Protein AF-A0A6L6L2Y5-F1 (afdb_monomer_lite)

Radius of gyration: 15.12 Å; chains: 1; bounding box: 34×28×41 Å

Secondary structure (DSSP, 8-state):
--S--HHHHHHHHHHHHHHHHHHTTT-EEEEEEEETTEEEEEEEE--TTHHHHHH--EESS-HHHHHHHHHTT---TTSEE--SSSHHHHHHHHGGGGTT-SS----

InterPro domains:
  IPR041420 Phage-Barnase-EndoU-ColicinE5/D-RelE like nuclease 4 [PF18813] (13-101)

Foldseek 3Di:
DQPDDLVRLLVLLLVLLVLCVVPAAQDKDWDWDDDPPDIDIDIDHDHQLCSCVLQVWAFPDRSNRVSVCSPVVNDDSVGTHDDPPCPNSVSSVCSVCSPVDPDDDPD

Structure (mmCIF, N/CA/C/O backbone):
da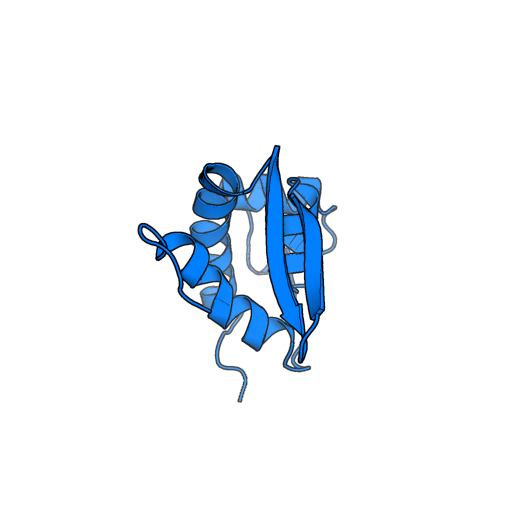ta_AF-A0A6L6L2Y5-F1
#
_entry.id   AF-A0A6L6L2Y5-F1
#
loop_
_atom_site.group_PDB
_atom_site.id
_atom_site.type_symbol
_atom_site.label_atom_id
_atom_site.label_alt_id
_atom_site.label_comp_id
_atom_site.label_asym_id
_atom_site.label_entity_id
_atom_site.label_seq_id
_atom_site.pdbx_PDB_ins_code
_atom_site.Cartn_x
_atom_site.Cartn_y
_atom_site.Cartn_z
_atom_site.occupancy
_atom_site.B_iso_or_equiv
_atom_site.auth_seq_id
_atom_site.auth_comp_id
_atom_site.auth_asym_id
_atom_site.auth_atom_id
_atom_site.pdbx_PDB_model_num
ATOM 1 N N . MET A 1 1 ? 17.736 -9.014 13.613 1.00 56.28 1 MET A N 1
ATOM 2 C CA . MET A 1 1 ? 16.561 -8.566 14.396 1.00 56.28 1 MET A CA 1
ATOM 3 C C . MET A 1 1 ? 15.564 -7.917 13.451 1.00 56.28 1 MET A C 1
ATOM 5 O O . MET A 1 1 ? 16.002 -7.304 12.483 1.00 56.28 1 MET A O 1
ATOM 9 N N . ALA A 1 2 ? 14.258 -8.086 13.679 1.00 64.56 2 ALA A N 1
ATOM 10 C CA . ALA A 1 2 ? 13.244 -7.347 12.926 1.00 64.56 2 ALA A CA 1
ATOM 11 C C . ALA A 1 2 ? 13.397 -5.845 13.226 1.00 64.56 2 ALA A C 1
ATOM 13 O O . ALA A 1 2 ? 13.520 -5.470 14.388 1.00 64.56 2 ALA A O 1
ATOM 14 N N . LYS A 1 3 ? 13.460 -5.008 12.185 1.00 76.56 3 LYS A N 1
ATOM 15 C CA . LYS A 1 3 ? 13.685 -3.557 12.310 1.00 76.56 3 LYS A CA 1
ATOM 16 C C . LYS A 1 3 ? 12.391 -2.802 12.622 1.00 76.56 3 LYS A C 1
ATOM 18 O O . LYS A 1 3 ? 12.431 -1.778 13.291 1.00 76.56 3 LYS A O 1
ATOM 23 N N . TYR A 1 4 ? 11.267 -3.299 12.118 1.00 88.00 4 TYR A N 1
ATOM 24 C CA . TYR A 1 4 ? 9.951 -2.689 12.244 1.00 88.00 4 TYR A CA 1
ATOM 25 C C . TYR A 1 4 ? 9.029 -3.625 13.024 1.00 88.00 4 TYR A C 1
ATOM 27 O O . TYR A 1 4 ? 8.784 -4.756 12.591 1.00 88.00 4 TYR A O 1
ATOM 35 N N . ASP A 1 5 ? 8.532 -3.147 14.161 1.00 92.31 5 ASP A N 1
ATOM 36 C CA . ASP A 1 5 ? 7.445 -3.770 14.912 1.00 92.31 5 ASP A CA 1
ATOM 37 C C . ASP A 1 5 ? 6.074 -3.406 14.304 1.00 92.31 5 ASP A C 1
ATOM 39 O O . ASP A 1 5 ? 5.990 -2.696 13.295 1.00 92.31 5 ASP A O 1
ATOM 43 N N . LYS A 1 6 ? 4.983 -3.923 14.888 1.00 94.12 6 LYS A N 1
ATOM 44 C CA . LYS A 1 6 ? 3.617 -3.662 14.403 1.00 94.12 6 LYS A CA 1
ATOM 45 C C . LYS A 1 6 ? 3.277 -2.174 14.403 1.00 94.12 6 LYS A C 1
ATOM 47 O O . LYS A 1 6 ? 2.759 -1.677 13.405 1.00 94.12 6 LYS A O 1
ATOM 52 N N . LYS A 1 7 ? 3.635 -1.454 15.463 1.00 95.38 7 LYS A N 1
ATOM 53 C CA . LYS A 1 7 ? 3.390 -0.017 15.588 1.00 95.38 7 LYS A CA 1
ATOM 54 C C . LYS A 1 7 ? 4.104 0.793 14.504 1.00 95.38 7 LYS A C 1
ATOM 56 O O . LYS A 1 7 ? 3.490 1.640 13.854 1.00 95.38 7 LYS A O 1
ATOM 61 N N . ALA A 1 8 ? 5.386 0.517 14.265 1.00 95.00 8 ALA A N 1
ATOM 62 C CA . ALA A 1 8 ? 6.154 1.165 13.209 1.00 95.00 8 ALA A CA 1
ATOM 63 C C . ALA A 1 8 ? 5.617 0.809 11.816 1.00 95.00 8 ALA A C 1
ATOM 65 O O . ALA A 1 8 ? 5.483 1.690 10.966 1.00 95.00 8 ALA A O 1
ATOM 66 N N . ALA A 1 9 ? 5.267 -0.460 11.587 1.00 95.56 9 ALA A N 1
ATOM 67 C CA . ALA A 1 9 ? 4.681 -0.903 10.328 1.00 95.56 9 ALA A CA 1
ATOM 68 C C . ALA A 1 9 ? 3.343 -0.214 10.044 1.00 95.56 9 ALA A C 1
ATOM 70 O O . ALA A 1 9 ? 3.140 0.263 8.931 1.00 95.56 9 ALA A O 1
ATOM 71 N N . LEU A 1 10 ? 2.459 -0.108 11.042 1.00 97.50 10 LEU A N 1
ATOM 72 C CA . LEU A 1 10 ? 1.173 0.573 10.903 1.00 97.50 10 LEU A CA 1
ATOM 73 C C . LEU A 1 10 ? 1.362 2.023 10.451 1.00 97.50 10 LEU A C 1
ATOM 75 O O . LEU A 1 10 ? 0.749 2.447 9.472 1.00 97.50 10 LEU A O 1
ATOM 79 N N . LYS A 1 11 ? 2.270 2.757 11.107 1.00 96.12 11 LYS A N 1
ATOM 80 C CA . LYS A 1 11 ? 2.591 4.138 10.729 1.00 96.12 11 LYS A CA 1
ATOM 81 C C . LYS A 1 11 ? 3.072 4.233 9.277 1.00 96.12 11 LYS A C 1
ATOM 83 O O . LYS A 1 11 ? 2.555 5.047 8.517 1.00 96.12 11 LYS A O 1
ATOM 88 N N . ILE A 1 12 ? 4.008 3.367 8.881 1.00 96.06 12 ILE A N 1
ATOM 89 C CA . ILE A 1 12 ? 4.526 3.316 7.506 1.00 96.06 12 ILE A CA 1
ATOM 90 C C . ILE A 1 12 ? 3.398 3.042 6.505 1.00 96.06 12 ILE A C 1
ATOM 92 O O . ILE A 1 12 ? 3.340 3.695 5.468 1.00 96.06 12 ILE A O 1
ATOM 96 N N . MET A 1 13 ? 2.499 2.099 6.796 1.00 97.19 13 MET A N 1
ATOM 97 C CA . MET A 1 13 ? 1.404 1.736 5.890 1.00 97.19 13 MET A CA 1
ATOM 98 C C . MET A 1 13 ? 0.389 2.875 5.721 1.00 97.19 13 MET A C 1
ATOM 100 O O . MET A 1 13 ? -0.003 3.156 4.589 1.00 97.19 13 MET A O 1
ATOM 104 N N . ILE A 1 14 ? 0.017 3.572 6.802 1.00 96.75 14 ILE A N 1
ATOM 105 C CA . ILE A 1 14 ? -0.905 4.725 6.753 1.00 96.75 14 ILE A CA 1
ATOM 106 C C . ILE A 1 14 ? -0.294 5.910 5.986 1.00 96.75 14 ILE A C 1
ATOM 108 O O . ILE A 1 14 ? -0.997 6.634 5.282 1.00 96.75 14 ILE A O 1
ATOM 112 N N . GLU A 1 15 ? 1.014 6.135 6.093 1.00 95.06 15 GLU A N 1
ATOM 113 C CA . GLU A 1 15 ? 1.686 7.182 5.312 1.00 95.06 15 GLU A CA 1
ATOM 114 C C . GLU A 1 15 ? 1.827 6.775 3.835 1.00 95.06 15 GLU A C 1
ATOM 116 O O . GLU A 1 15 ? 1.550 7.568 2.932 1.00 95.06 15 GLU A O 1
ATOM 121 N N . ALA A 1 16 ? 2.206 5.521 3.578 1.00 96.31 16 ALA A N 1
ATOM 122 C CA . ALA A 1 16 ? 2.443 5.009 2.234 1.00 96.31 16 ALA A CA 1
ATOM 123 C C . ALA A 1 16 ? 1.160 4.886 1.400 1.00 96.31 16 ALA A C 1
ATOM 125 O O . ALA A 1 16 ? 1.215 5.147 0.200 1.00 96.31 16 ALA A O 1
ATOM 126 N N . VAL A 1 17 ? 0.014 4.531 2.000 1.00 97.25 17 VAL A N 1
ATOM 127 C CA . VAL A 1 17 ? -1.253 4.371 1.259 1.00 97.25 17 VAL A CA 1
ATOM 128 C C . VAL A 1 17 ? -1.699 5.678 0.604 1.00 97.25 17 VAL A C 1
ATOM 130 O O . VAL A 1 17 ? -2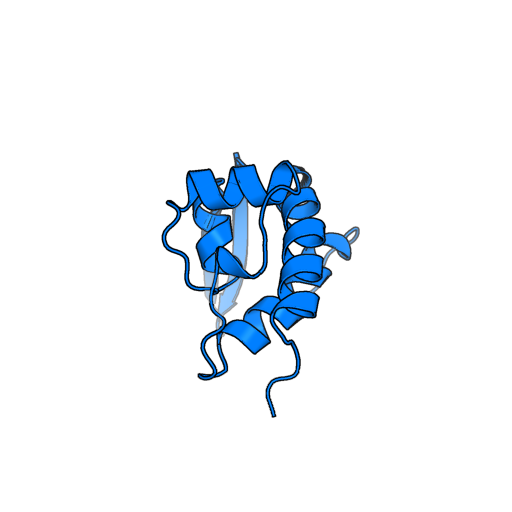.181 5.661 -0.519 1.00 97.25 17 VAL A O 1
ATOM 133 N N . LYS A 1 18 ? -1.455 6.828 1.247 1.00 95.44 18 LYS A N 1
ATOM 134 C CA . LYS A 1 18 ? -1.800 8.147 0.691 1.00 95.44 18 LYS A CA 1
ATOM 135 C C . LYS A 1 18 ? -1.003 8.433 -0.578 1.00 95.44 18 LYS A C 1
ATOM 137 O O . LYS A 1 18 ? -1.541 8.906 -1.569 1.00 95.44 18 LYS A O 1
ATOM 142 N N . GLN A 1 19 ? 0.286 8.105 -0.546 1.00 95.19 19 GLN A N 1
ATOM 143 C CA . GLN A 1 19 ? 1.173 8.257 -1.697 1.00 95.19 19 GLN A CA 1
ATOM 144 C C . GLN A 1 19 ? 0.866 7.233 -2.790 1.00 95.19 19 GLN A C 1
ATOM 146 O O . GLN A 1 19 ? 0.988 7.543 -3.971 1.00 95.19 19 GLN A O 1
ATOM 151 N N . TYR A 1 20 ? 0.459 6.025 -2.404 1.00 96.00 20 TYR A N 1
ATOM 152 C CA . TYR A 1 20 ? 0.004 5.003 -3.333 1.00 96.00 20 TYR A CA 1
ATOM 153 C C . TYR A 1 20 ? -1.258 5.453 -4.076 1.00 96.00 20 TYR A C 1
ATOM 155 O O . TYR A 1 20 ? -1.253 5.430 -5.302 1.00 96.00 20 TYR A O 1
ATOM 163 N N . GLU A 1 21 ? -2.282 5.920 -3.356 1.00 96.19 21 GLU A N 1
ATOM 164 C CA . GLU A 1 21 ? -3.525 6.453 -3.930 1.00 96.19 21 GLU A CA 1
ATOM 165 C C . GLU A 1 21 ? -3.230 7.587 -4.912 1.00 96.19 21 GLU A C 1
ATOM 167 O O . GLU A 1 21 ? -3.618 7.539 -6.074 1.00 96.19 21 GLU A O 1
ATOM 172 N N . GLU A 1 22 ? -2.453 8.578 -4.476 1.00 94.75 22 GLU A N 1
ATOM 173 C CA . GLU A 1 22 ? -2.168 9.755 -5.287 1.00 94.75 22 GLU A CA 1
ATOM 174 C C . GLU A 1 22 ? -1.322 9.428 -6.523 1.00 94.75 22 GLU A C 1
ATOM 176 O O . GLU A 1 22 ? -1.552 9.984 -7.597 1.00 94.75 22 GLU A O 1
ATOM 181 N N . LYS A 1 23 ? -0.310 8.557 -6.408 1.00 92.25 23 LYS A N 1
ATOM 182 C CA . LYS A 1 23 ? 0.736 8.414 -7.437 1.00 92.25 23 LYS A CA 1
ATOM 183 C C . LYS A 1 23 ? 0.652 7.141 -8.259 1.00 92.25 23 LYS A C 1
ATOM 185 O O . LYS A 1 23 ? 1.137 7.168 -9.387 1.00 92.25 23 LYS A O 1
ATOM 190 N N . LEU A 1 24 ? 0.074 6.067 -7.730 1.00 94.50 24 LEU A N 1
ATOM 191 C CA . LEU A 1 24 ? 0.105 4.741 -8.347 1.00 94.50 24 LEU A CA 1
ATOM 192 C C . LEU A 1 24 ? -1.282 4.177 -8.633 1.00 94.50 24 LEU A C 1
ATOM 194 O O . LEU A 1 24 ? -1.452 3.595 -9.698 1.00 94.50 24 LEU A O 1
ATOM 198 N N . ASN A 1 25 ? -2.245 4.320 -7.721 1.00 96.31 25 ASN A N 1
ATOM 199 C CA . ASN A 1 25 ? -3.552 3.693 -7.883 1.00 96.31 25 ASN A CA 1
ATOM 200 C C . ASN A 1 25 ? -4.220 4.122 -9.201 1.00 96.31 25 ASN A C 1
ATOM 202 O O . ASN A 1 25 ? -4.100 5.270 -9.632 1.00 96.31 25 ASN A O 1
ATOM 206 N N . ASP A 1 26 ? -4.856 3.159 -9.867 1.00 96.44 26 ASP A N 1
ATOM 207 C CA . ASP A 1 26 ? -5.483 3.279 -11.186 1.00 96.44 26 ASP A CA 1
ATOM 208 C C . ASP A 1 26 ? -4.584 3.805 -12.317 1.00 96.44 26 ASP A C 1
ATOM 210 O O . ASP A 1 26 ? -5.065 4.193 -13.385 1.00 96.44 26 ASP A O 1
ATOM 214 N N . LYS A 1 27 ? -3.260 3.750 -12.138 1.00 94.56 27 LYS A N 1
ATOM 215 C CA . LYS A 1 27 ? -2.282 4.142 -13.157 1.00 94.56 27 LYS A CA 1
ATOM 216 C C . LYS A 1 27 ? -1.564 2.937 -13.743 1.00 94.56 27 LYS A C 1
ATOM 218 O O . LYS A 1 27 ? -1.365 1.900 -13.104 1.00 94.56 27 LYS A O 1
ATOM 223 N N . GLN A 1 28 ? -1.143 3.106 -14.991 1.00 95.00 28 GLN A N 1
ATOM 224 C CA . GLN A 1 28 ? -0.313 2.155 -15.717 1.00 95.00 28 GLN A CA 1
ATOM 225 C C . GLN A 1 28 ? 1.046 2.773 -16.021 1.00 95.00 28 GLN A C 1
ATOM 227 O O . GLN A 1 28 ? 1.142 3.933 -16.415 1.00 95.00 28 GLN A O 1
ATOM 232 N N . PHE A 1 29 ? 2.093 1.973 -15.860 1.00 92.56 29 PHE A N 1
ATOM 233 C CA . PHE A 1 29 ? 3.473 2.359 -16.102 1.00 92.56 29 PHE A CA 1
ATOM 234 C C . PHE A 1 29 ? 4.103 1.386 -17.088 1.00 92.56 29 PHE A C 1
ATOM 236 O O . PHE A 1 29 ? 4.110 0.175 -16.860 1.00 92.56 29 PHE A O 1
ATOM 243 N N . LEU A 1 30 ? 4.670 1.928 -18.160 1.00 95.69 30 LEU A N 1
ATOM 244 C CA . LEU A 1 30 ? 5.570 1.197 -19.037 1.00 95.69 30 LEU A CA 1
ATOM 245 C C . LEU A 1 30 ? 6.987 1.348 -18.482 1.00 95.69 30 LEU A C 1
ATOM 247 O O . LEU A 1 30 ? 7.562 2.435 -18.508 1.00 95.69 30 LEU A O 1
ATOM 251 N N . ILE A 1 31 ? 7.548 0.260 -17.971 1.00 93.81 31 ILE A N 1
ATOM 252 C CA . ILE A 1 31 ? 8.935 0.210 -17.521 1.00 93.81 31 ILE A CA 1
ATOM 253 C C . ILE A 1 31 ? 9.766 -0.334 -18.672 1.00 93.81 31 ILE A C 1
ATOM 255 O O . ILE A 1 31 ? 9.551 -1.454 -19.135 1.00 93.81 31 ILE A O 1
ATOM 259 N N . ILE A 1 32 ? 10.727 0.466 -19.119 1.00 95.19 32 ILE A N 1
ATOM 260 C CA . ILE A 1 32 ? 11.693 0.094 -20.148 1.00 95.19 32 ILE A CA 1
ATOM 261 C C . ILE A 1 32 ? 13.037 -0.070 -19.452 1.00 95.19 32 ILE A C 1
ATOM 263 O O . ILE A 1 32 ? 13.503 0.849 -18.782 1.00 95.19 32 ILE A O 1
ATOM 267 N N . TYR A 1 33 ? 13.652 -1.237 -19.591 1.00 94.12 33 TYR A N 1
ATOM 268 C CA . TYR A 1 33 ? 14.929 -1.540 -18.958 1.00 94.12 33 TYR A CA 1
ATOM 269 C C . TYR A 1 33 ? 15.823 -2.333 -19.906 1.00 94.12 33 TYR A C 1
ATOM 271 O O . TYR A 1 33 ? 15.365 -2.923 -20.884 1.00 94.12 33 TYR A O 1
ATOM 279 N N . ARG A 1 34 ? 17.127 -2.320 -19.635 1.00 96.44 34 ARG A N 1
ATOM 280 C CA . ARG A 1 34 ? 18.110 -3.074 -20.412 1.00 96.44 34 ARG A CA 1
ATOM 281 C C . ARG A 1 34 ? 18.512 -4.327 -19.649 1.00 96.44 34 ARG A C 1
ATOM 283 O O . ARG A 1 34 ? 18.870 -4.244 -18.479 1.00 96.44 34 ARG A O 1
ATOM 290 N N . GLU A 1 35 ? 18.510 -5.464 -20.331 1.00 96.06 35 GLU A N 1
ATOM 291 C CA . GLU A 1 35 ? 19.059 -6.719 -19.822 1.00 96.06 35 GLU A CA 1
ATOM 292 C C . GLU A 1 35 ? 20.165 -7.186 -20.775 1.00 96.06 35 GLU A C 1
ATOM 294 O O . GLU A 1 35 ? 19.912 -7.634 -21.892 1.00 96.06 35 GLU A O 1
ATOM 299 N N . GLY A 1 36 ? 21.425 -6.993 -20.373 1.00 94.50 36 GLY A N 1
ATOM 300 C CA . GLY A 1 36 ? 22.569 -7.204 -21.261 1.00 94.50 36 GLY A CA 1
ATOM 301 C C . GLY A 1 36 ? 22.564 -6.225 -22.441 1.00 94.50 36 GLY A C 1
ATOM 302 O O . GLY A 1 36 ? 22.709 -5.017 -22.248 1.00 94.50 36 GLY A O 1
ATOM 303 N N . LYS A 1 37 ? 22.427 -6.743 -23.668 1.00 94.69 37 LYS A N 1
ATOM 304 C CA . LYS A 1 37 ? 22.318 -5.931 -24.895 1.00 94.69 37 LYS A CA 1
ATOM 305 C C . LYS A 1 37 ? 20.867 -5.657 -25.307 1.00 94.69 37 LYS A C 1
ATOM 307 O O . LYS A 1 37 ? 20.647 -4.774 -26.133 1.00 94.69 37 LYS A O 1
ATOM 312 N N . ASP A 1 38 ? 19.904 -6.360 -24.716 1.00 96.81 38 ASP A N 1
ATOM 313 C CA . ASP A 1 38 ? 18.503 -6.292 -25.115 1.00 96.81 38 ASP A CA 1
ATOM 314 C C . ASP A 1 38 ? 17.760 -5.192 -24.355 1.00 96.81 38 ASP A C 1
ATOM 316 O O . ASP A 1 38 ? 17.963 -4.987 -23.155 1.00 96.81 38 ASP A O 1
ATOM 320 N N . ILE A 1 39 ? 16.866 -4.492 -25.056 1.00 97.19 39 ILE A N 1
ATOM 321 C CA . ILE A 1 39 ? 15.895 -3.586 -24.439 1.00 97.19 39 ILE A CA 1
ATOM 322 C C . ILE A 1 39 ? 14.615 -4.380 -24.203 1.00 97.19 39 ILE A C 1
ATOM 324 O O . ILE A 1 39 ? 14.026 -4.916 -25.140 1.00 97.19 39 ILE A O 1
ATOM 328 N N . LYS A 1 40 ? 14.182 -4.436 -22.946 1.00 97.00 40 LYS A N 1
ATOM 329 C CA . LYS A 1 40 ? 12.954 -5.099 -22.521 1.00 97.00 40 LYS A CA 1
ATOM 330 C C . LYS A 1 40 ? 11.959 -4.084 -21.994 1.00 97.00 40 LYS A C 1
ATOM 332 O O . LYS A 1 40 ? 12.318 -3.014 -21.500 1.00 97.00 40 LYS A O 1
ATOM 337 N N . THR A 1 41 ? 10.692 -4.444 -22.106 1.00 96.69 41 THR A N 1
ATOM 338 C CA . THR A 1 41 ? 9.581 -3.635 -21.631 1.00 96.69 41 THR A CA 1
ATOM 339 C C . THR A 1 41 ? 8.659 -4.472 -20.763 1.00 96.69 41 THR A C 1
ATOM 341 O O . THR A 1 41 ? 8.449 -5.658 -21.011 1.00 96.69 41 THR A O 1
ATOM 344 N N . VAL A 1 42 ? 8.100 -3.853 -19.729 1.00 96.31 42 VAL A N 1
ATOM 345 C CA . VAL A 1 42 ? 7.027 -4.438 -18.930 1.00 96.31 42 VAL A CA 1
ATOM 346 C C . VAL A 1 42 ? 5.983 -3.373 -18.632 1.00 96.31 42 VAL A C 1
ATOM 348 O O . VAL A 1 42 ? 6.310 -2.264 -18.216 1.00 96.31 42 VAL A O 1
ATOM 351 N N . ASN A 1 43 ? 4.719 -3.715 -18.864 1.00 95.12 43 ASN A N 1
ATOM 352 C CA . ASN A 1 43 ? 3.585 -2.879 -18.493 1.00 95.12 43 ASN A CA 1
ATOM 353 C C . ASN A 1 43 ? 3.076 -3.308 -17.122 1.00 95.12 43 ASN A C 1
ATOM 355 O O . ASN A 1 43 ? 2.709 -4.466 -16.927 1.00 95.12 43 ASN A O 1
ATOM 359 N N . VAL A 1 44 ? 3.040 -2.369 -16.183 1.00 93.94 44 VAL A N 1
ATOM 360 C CA . VAL A 1 44 ? 2.593 -2.601 -14.811 1.00 93.94 44 VAL A CA 1
ATOM 361 C C . VAL A 1 44 ? 1.405 -1.697 -14.520 1.00 93.94 44 VAL A C 1
ATOM 363 O O . VAL A 1 44 ? 1.518 -0.476 -14.583 1.00 93.94 44 VAL A O 1
ATOM 366 N N . GLY A 1 45 ? 0.260 -2.302 -14.211 1.00 94.38 45 GLY A N 1
ATOM 367 C CA . GLY A 1 45 ? -0.911 -1.599 -13.694 1.00 94.38 45 GLY A CA 1
ATOM 368 C C . GLY A 1 45 ? -0.990 -1.735 -12.181 1.00 94.38 45 GLY A C 1
ATOM 369 O O . GLY A 1 45 ? -0.767 -2.824 -11.650 1.00 94.38 45 GLY A O 1
ATOM 370 N N . PHE A 1 46 ? -1.323 -0.645 -11.501 1.00 95.19 46 PHE A N 1
ATOM 371 C CA . PHE A 1 46 ? -1.533 -0.623 -10.058 1.00 95.19 46 PHE A CA 1
ATOM 372 C C . PHE A 1 46 ? -3.014 -0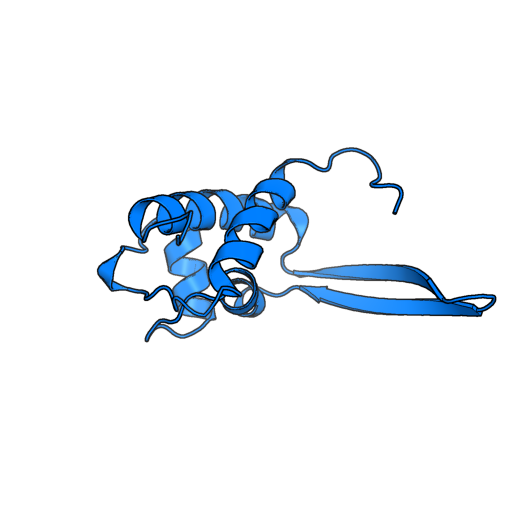.390 -9.755 1.00 95.19 46 PHE A C 1
ATOM 374 O O . PHE A 1 46 ? -3.644 0.485 -10.345 1.00 95.19 46 PHE A O 1
ATOM 381 N N . ARG A 1 47 ? -3.563 -1.199 -8.849 1.00 96.56 47 ARG A N 1
ATOM 382 C CA . ARG A 1 47 ? -4.932 -1.118 -8.329 1.00 96.56 47 ARG A CA 1
ATOM 383 C C . ARG A 1 47 ? -4.908 -1.197 -6.807 1.00 96.56 47 ARG A C 1
ATOM 385 O O . ARG A 1 47 ? -4.010 -1.815 -6.236 1.00 96.56 47 ARG A O 1
ATOM 392 N N . ASP A 1 48 ? -5.937 -0.669 -6.166 1.00 94.62 48 ASP A N 1
ATOM 393 C CA . ASP A 1 48 ? -6.176 -0.699 -4.718 1.00 94.62 48 ASP A CA 1
ATOM 394 C C . ASP A 1 48 ? -5.800 -2.036 -4.040 1.00 94.62 48 ASP A C 1
ATOM 396 O O . ASP A 1 48 ? -5.014 -2.090 -3.090 1.00 94.62 48 ASP A O 1
ATOM 400 N N . MET A 1 49 ? -6.267 -3.151 -4.598 1.00 93.69 49 MET A N 1
ATOM 401 C CA . MET A 1 49 ? -6.041 -4.514 -4.122 1.00 93.69 49 MET A CA 1
ATOM 402 C C . MET A 1 49 ? -4.567 -4.948 -4.145 1.00 93.69 49 MET A C 1
ATOM 404 O O . MET A 1 49 ? -4.182 -5.876 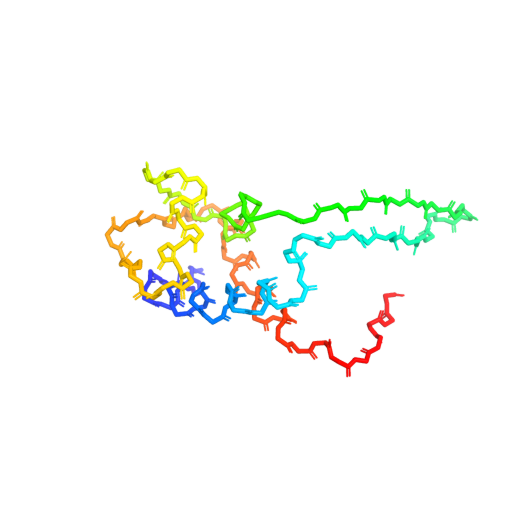-3.429 1.00 93.69 49 MET A O 1
ATOM 408 N N . ASN A 1 50 ? -3.704 -4.291 -4.924 1.00 95.75 50 ASN A N 1
ATOM 409 C CA . ASN A 1 50 ? -2.272 -4.581 -4.930 1.00 95.75 50 ASN A CA 1
ATOM 410 C C . ASN A 1 50 ? -1.555 -4.026 -3.691 1.00 95.75 50 ASN A C 1
ATOM 412 O O . ASN A 1 50 ? -0.480 -4.530 -3.349 1.00 95.75 50 ASN A O 1
ATOM 416 N N . PHE A 1 51 ? -2.123 -3.036 -2.993 1.00 97.56 51 PHE A N 1
ATOM 417 C CA . PHE A 1 51 ? -1.451 -2.386 -1.868 1.00 97.56 51 PHE A CA 1
ATOM 418 C C . PHE A 1 51 ? -1.131 -3.366 -0.732 1.00 97.56 51 PHE A C 1
ATOM 420 O O . PHE A 1 51 ? 0.002 -3.392 -0.253 1.00 97.56 51 PHE A O 1
ATOM 427 N N . LEU A 1 52 ? -2.070 -4.250 -0.364 1.00 97.31 52 LEU A N 1
ATOM 428 C CA . LEU A 1 52 ? -1.831 -5.286 0.653 1.00 97.31 52 LEU A CA 1
ATOM 429 C C . LEU A 1 52 ? -0.619 -6.163 0.296 1.00 97.31 52 LEU A C 1
ATOM 431 O O . LEU A 1 52 ? 0.221 -6.473 1.141 1.00 97.31 52 LEU A O 1
ATOM 435 N N . HIS A 1 53 ? -0.476 -6.530 -0.979 1.00 94.31 53 HIS A N 1
ATOM 436 C CA . HIS A 1 53 ? 0.689 -7.294 -1.408 1.00 94.31 53 HIS A CA 1
ATOM 437 C C . HIS A 1 53 ? 1.986 -6.491 -1.233 1.00 94.31 53 HIS A C 1
ATOM 439 O O . HIS A 1 53 ? 3.012 -7.058 -0.847 1.00 94.31 53 HIS A O 1
ATOM 445 N N . MET A 1 54 ? 1.966 -5.184 -1.503 1.00 93.88 54 MET A N 1
ATOM 446 C CA . MET A 1 54 ? 3.138 -4.318 -1.368 1.00 93.88 54 MET A CA 1
ATOM 447 C C . MET A 1 54 ? 3.588 -4.124 0.079 1.00 93.88 54 MET A C 1
ATOM 449 O O . MET A 1 54 ? 4.787 -3.988 0.300 1.00 93.88 54 MET A O 1
ATOM 453 N N . THR A 1 55 ? 2.684 -4.170 1.060 1.00 95.19 55 THR A N 1
ATOM 454 C CA . THR A 1 55 ? 3.061 -4.126 2.485 1.00 95.19 55 THR A CA 1
ATOM 455 C C . THR A 1 55 ? 3.644 -5.453 2.964 1.00 95.19 55 THR A C 1
ATOM 457 O O . THR A 1 55 ? 4.574 -5.479 3.770 1.00 95.19 55 THR A O 1
ATOM 460 N N . GLY A 1 56 ? 3.138 -6.570 2.434 1.00 94.06 56 GLY A N 1
ATOM 461 C CA . GLY A 1 56 ? 3.572 -7.919 2.792 1.00 94.06 56 GLY A CA 1
ATOM 462 C C . GLY A 1 56 ? 3.068 -8.410 4.150 1.00 94.06 56 GLY A C 1
ATOM 463 O O . GLY A 1 56 ? 3.401 -9.533 4.530 1.00 94.06 56 GLY A O 1
ATOM 464 N N . VAL A 1 57 ? 2.277 -7.614 4.874 1.00 95.56 57 VAL A N 1
ATOM 465 C CA . VAL A 1 57 ? 1.642 -8.056 6.121 1.00 95.56 57 VAL A CA 1
ATOM 466 C C . VAL A 1 57 ? 0.559 -9.093 5.826 1.00 95.56 57 VAL A C 1
ATOM 468 O O . VAL A 1 57 ? 0.016 -9.158 4.723 1.00 95.56 57 VAL A O 1
ATOM 471 N N . LYS A 1 58 ? 0.236 -9.920 6.818 1.00 95.31 58 LYS A N 1
ATOM 472 C CA . LYS A 1 58 ? -0.905 -10.841 6.749 1.00 95.31 58 LYS A CA 1
ATOM 473 C C . LYS A 1 58 ? -2.085 -10.211 7.464 1.00 95.31 58 LYS A C 1
ATOM 475 O O . LYS A 1 58 ? -1.897 -9.594 8.500 1.00 95.31 58 LYS A O 1
ATOM 480 N N . THR A 1 59 ? -3.290 -10.376 6.947 1.00 96.88 59 THR A N 1
ATOM 481 C CA . THR A 1 59 ? -4.521 -9.869 7.563 1.00 96.88 59 THR A CA 1
ATOM 482 C C . THR A 1 59 ? -5.669 -10.819 7.241 1.00 96.88 59 THR A C 1
ATOM 484 O O . THR A 1 59 ? -5.578 -11.606 6.297 1.00 96.88 59 THR A O 1
ATOM 487 N N . ARG A 1 60 ? -6.738 -10.763 8.037 1.00 97.19 60 ARG A N 1
ATOM 488 C CA . ARG A 1 60 ? -8.010 -11.434 7.732 1.00 97.19 60 ARG A CA 1
ATOM 489 C C . ARG A 1 60 ? -8.917 -10.581 6.841 1.00 97.19 60 ARG A C 1
ATOM 491 O O . ARG A 1 60 ? -9.898 -11.098 6.320 1.00 97.19 60 ARG A O 1
ATOM 498 N N . LEU A 1 61 ? -8.604 -9.294 6.683 1.00 97.88 61 LEU A N 1
ATOM 499 C CA . LEU A 1 61 ? -9.314 -8.398 5.780 1.00 97.88 61 LEU A CA 1
ATOM 500 C C . LEU A 1 61 ? -9.055 -8.806 4.327 1.00 97.88 61 LEU A C 1
ATOM 502 O O . LEU A 1 61 ? -7.959 -9.247 3.974 1.00 97.88 61 LEU A O 1
ATOM 506 N N . SER A 1 62 ? -10.044 -8.603 3.459 1.00 98.06 62 SER A N 1
ATOM 507 C CA . SER A 1 62 ? -9.774 -8.619 2.020 1.00 98.06 62 SER A CA 1
ATOM 508 C C . SER A 1 62 ? -8.804 -7.492 1.646 1.00 98.06 62 SER A C 1
ATOM 510 O O . SER A 1 62 ? -8.682 -6.494 2.358 1.00 98.06 62 SER A O 1
ATOM 512 N N . ALA A 1 63 ? -8.124 -7.617 0.504 1.00 98.00 63 ALA A N 1
ATOM 513 C CA . ALA A 1 63 ? -7.167 -6.606 0.056 1.00 98.00 63 ALA A CA 1
ATOM 514 C C . ALA A 1 63 ? -7.799 -5.209 -0.102 1.00 98.00 63 ALA A C 1
ATOM 516 O O . ALA A 1 63 ? -7.181 -4.217 0.273 1.00 98.00 63 ALA A O 1
ATOM 517 N N . GLN A 1 64 ? -9.044 -5.145 -0.583 1.00 97.75 64 GLN A N 1
ATOM 518 C CA . GLN A 1 64 ? -9.804 -3.899 -0.722 1.00 97.75 64 GLN A CA 1
ATOM 519 C C . GLN A 1 64 ? -10.189 -3.310 0.640 1.00 97.75 64 GLN A C 1
ATOM 521 O O . GLN A 1 64 ? -9.960 -2.130 0.884 1.00 97.75 64 GLN A O 1
ATOM 526 N N . GLN A 1 65 ? -10.700 -4.127 1.570 1.00 98.31 65 GLN A N 1
ATOM 527 C CA . GLN A 1 65 ? -11.004 -3.661 2.930 1.00 98.31 65 GLN A CA 1
ATOM 528 C C . GLN A 1 65 ? -9.752 -3.159 3.649 1.00 98.31 65 GLN A C 1
ATOM 530 O O . GLN A 1 65 ? -9.796 -2.128 4.312 1.00 98.31 65 GLN A O 1
ATOM 535 N N . PHE A 1 66 ? -8.631 -3.866 3.497 1.00 98.62 66 PHE A N 1
ATOM 536 C CA . PHE A 1 66 ? -7.345 -3.443 4.037 1.00 98.62 66 PHE A CA 1
ATOM 537 C C . PHE A 1 66 ? -6.914 -2.090 3.459 1.00 98.62 66 PHE A C 1
ATOM 539 O O . PHE A 1 66 ? -6.492 -1.209 4.205 1.00 98.62 66 PHE A O 1
ATOM 546 N N . TYR A 1 67 ? -7.045 -1.913 2.142 1.00 98.44 67 TYR A N 1
ATOM 547 C CA . TYR A 1 67 ? -6.726 -0.656 1.473 1.00 98.44 67 TYR A CA 1
ATOM 548 C C . TYR A 1 67 ? -7.548 0.514 2.017 1.00 98.44 67 TYR A C 1
ATOM 550 O O . TYR A 1 67 ? -6.978 1.509 2.467 1.00 98.44 67 TYR A O 1
ATOM 558 N N . VAL A 1 68 ? -8.875 0.359 2.056 1.00 98.19 68 VAL A N 1
ATOM 559 C CA . VAL A 1 68 ? -9.801 1.373 2.578 1.00 98.19 68 VAL A CA 1
ATOM 560 C C . VAL A 1 68 ? -9.510 1.672 4.049 1.00 98.19 68 VAL A C 1
ATOM 562 O O . VAL A 1 68 ? -9.411 2.836 4.426 1.00 98.19 68 VAL A O 1
ATOM 565 N N . ALA A 1 69 ? -9.282 0.650 4.880 1.00 98.44 69 ALA A N 1
ATOM 566 C CA . ALA A 1 69 ? -8.949 0.839 6.291 1.00 98.44 69 ALA A CA 1
ATOM 567 C C . ALA A 1 69 ? -7.639 1.622 6.485 1.00 98.44 69 ALA A C 1
ATOM 569 O O . ALA A 1 69 ? -7.560 2.471 7.373 1.00 98.44 69 ALA A O 1
ATOM 570 N N . CYS A 1 70 ? -6.617 1.379 5.658 1.00 98.12 70 CYS A N 1
ATOM 571 C CA . CYS A 1 70 ? -5.398 2.187 5.657 1.00 98.12 70 CYS A CA 1
ATOM 572 C C . CYS A 1 70 ? -5.687 3.636 5.244 1.00 98.12 70 CYS A C 1
ATOM 574 O O . CYS A 1 70 ? -5.241 4.562 5.923 1.00 98.12 70 CYS A O 1
ATOM 576 N N . LEU A 1 71 ? -6.420 3.834 4.143 1.00 97.62 71 LEU A N 1
ATOM 577 C CA . LEU A 1 71 ? -6.691 5.154 3.568 1.00 97.62 71 LEU A CA 1
ATOM 578 C C . LEU A 1 71 ? -7.491 6.039 4.534 1.00 97.62 71 LEU A C 1
ATOM 580 O O . LEU A 1 71 ? -7.142 7.197 4.760 1.00 97.62 71 LEU A O 1
ATOM 584 N N . GLU A 1 72 ? -8.494 5.457 5.189 1.00 97.75 72 GLU A N 1
ATOM 585 C CA . GLU A 1 72 ? -9.311 6.106 6.217 1.00 97.75 72 GLU A CA 1
ATOM 586 C C . GLU A 1 72 ? -8.625 6.172 7.592 1.00 97.75 72 GLU A C 1
ATOM 588 O O . GLU A 1 72 ? -9.206 6.685 8.546 1.00 97.75 72 GLU A O 1
ATOM 593 N N . SER A 1 73 ? -7.392 5.663 7.717 1.00 96.38 73 SER A N 1
ATOM 594 C CA . SER A 1 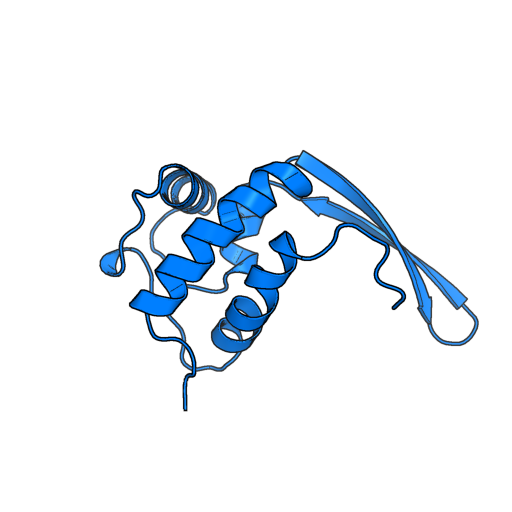73 ? -6.650 5.574 8.986 1.00 96.38 73 SER A CA 1
ATOM 595 C C . SER A 1 73 ? -7.408 4.824 10.100 1.00 96.38 73 SER A C 1
ATOM 597 O O . SER A 1 73 ? -7.280 5.154 11.276 1.00 96.38 73 SER A O 1
ATOM 599 N N . LYS A 1 74 ? -8.192 3.803 9.729 1.00 97.75 74 LYS A N 1
ATOM 600 C CA . LYS A 1 74 ? -8.970 2.930 10.630 1.00 97.75 74 LYS A CA 1
ATOM 601 C C . LYS A 1 74 ? -8.317 1.569 10.892 1.00 97.75 74 LYS A C 1
ATOM 603 O O . LYS A 1 74 ? -8.826 0.808 11.707 1.00 97.75 74 LYS A O 1
ATOM 608 N N . LEU A 1 75 ? -7.215 1.248 10.210 1.00 97.88 75 LEU A N 1
ATOM 609 C CA . LEU A 1 75 ? -6.453 0.024 10.463 1.00 97.88 75 LEU A CA 1
ATOM 610 C C . LEU A 1 75 ? -5.762 0.089 11.839 1.00 97.88 75 LEU A C 1
ATOM 612 O O . LEU A 1 75 ? -5.135 1.092 12.177 1.00 97.88 75 LEU A O 1
ATOM 616 N N . SER A 1 76 ? -5.819 -1.000 12.603 1.00 97.31 76 SER A N 1
ATOM 617 C CA . SER A 1 76 ? -5.147 -1.160 13.895 1.00 97.31 76 SER A CA 1
ATOM 618 C C . SER A 1 76 ? -4.086 -2.270 13.871 1.00 97.31 76 SER A C 1
ATOM 620 O O . SER A 1 76 ? -4.023 -3.091 12.957 1.00 97.31 76 SER A O 1
ATOM 622 N N . GLU A 1 77 ? -3.253 -2.345 14.914 1.00 96.88 77 GLU A N 1
ATOM 623 C CA . GLU A 1 77 ? -2.234 -3.400 15.065 1.00 96.88 77 GLU A CA 1
ATOM 624 C C . GLU A 1 77 ? -2.829 -4.814 15.228 1.00 96.88 77 GLU A C 1
ATOM 626 O O . GLU A 1 77 ? -2.131 -5.813 15.015 1.00 96.88 77 GLU A O 1
ATOM 631 N N . TYR A 1 78 ? -4.108 -4.921 15.602 1.00 96.69 78 TYR A N 1
ATOM 632 C CA . TYR A 1 78 ? -4.818 -6.197 15.725 1.00 96.69 78 TYR A CA 1
ATOM 633 C C . TYR A 1 78 ? -5.291 -6.739 14.374 1.00 96.69 78 TYR A C 1
ATOM 635 O O . TYR A 1 78 ? -5.499 -7.944 14.240 1.00 96.69 78 TYR A O 1
ATOM 643 N N . ASP A 1 79 ? -5.400 -5.878 13.361 1.00 97.44 79 ASP A N 1
ATOM 644 C CA . ASP A 1 79 ? -5.942 -6.247 12.053 1.00 97.44 79 ASP A CA 1
ATOM 645 C C . ASP A 1 79 ? -4.922 -6.953 11.157 1.00 97.44 79 ASP A C 1
ATOM 647 O O . ASP A 1 79 ? -5.287 -7.497 10.115 1.00 97.44 79 ASP A O 1
ATOM 651 N N . PHE A 1 80 ? -3.640 -6.966 11.530 1.00 97.19 80 PHE A N 1
ATOM 652 C CA . PHE A 1 80 ? -2.592 -7.585 10.725 1.00 97.19 80 PHE A CA 1
ATOM 653 C C . PHE A 1 80 ? -1.479 -8.229 11.556 1.00 97.19 80 PHE A C 1
ATOM 655 O O . PHE A 1 80 ? -1.310 -7.970 12.743 1.00 97.19 80 PHE A O 1
ATOM 662 N N . GLU A 1 81 ? -0.672 -9.060 10.908 1.00 94.88 81 GLU A N 1
ATOM 663 C CA . GLU A 1 81 ? 0.502 -9.725 11.460 1.00 94.88 81 GLU A CA 1
ATOM 664 C C . GLU A 1 81 ? 1.730 -9.479 10.581 1.00 94.88 81 GLU A C 1
ATOM 666 O O . GLU A 1 81 ? 1.647 -9.416 9.350 1.00 94.88 81 GLU A O 1
ATOM 671 N N . ILE A 1 82 ? 2.893 -9.377 11.224 1.00 91.12 82 ILE A N 1
ATOM 672 C CA . ILE A 1 82 ? 4.188 -9.285 10.553 1.00 91.12 82 ILE A CA 1
ATOM 673 C C . ILE A 1 82 ? 4.839 -10.659 10.617 1.00 91.12 82 ILE A C 1
ATOM 675 O O . ILE A 1 82 ? 5.100 -11.187 11.695 1.00 91.12 82 ILE A O 1
ATOM 679 N N . ASP A 1 83 ? 5.121 -11.230 9.451 1.00 82.12 83 ASP A N 1
ATOM 680 C CA . ASP A 1 83 ? 5.915 -12.449 9.366 1.00 82.12 83 ASP A CA 1
ATOM 681 C C . ASP A 1 83 ? 7.404 -12.116 9.576 1.00 82.12 83 ASP A C 1
ATOM 683 O O . ASP A 1 83 ? 7.972 -11.258 8.890 1.00 82.12 83 ASP A O 1
ATOM 687 N N . ASN A 1 84 ? 8.055 -12.825 10.500 1.00 69.69 84 ASN A N 1
ATOM 688 C CA . ASN A 1 84 ? 9.478 -12.668 10.808 1.00 69.69 84 ASN A CA 1
ATOM 689 C C . ASN A 1 84 ? 10.416 -13.220 9.715 1.00 69.69 84 ASN A C 1
ATOM 691 O O . ASN A 1 84 ? 11.631 -13.066 9.819 1.00 69.69 84 ASN A O 1
ATOM 695 N N . LYS A 1 85 ? 9.890 -13.793 8.624 1.00 69.94 85 LYS A N 1
ATOM 696 C CA . LYS A 1 85 ? 10.655 -14.328 7.476 1.00 69.94 85 LYS A CA 1
ATOM 697 C C . LYS A 1 85 ? 11.296 -13.265 6.556 1.00 69.94 85 LYS A C 1
ATOM 699 O O . LYS A 1 85 ? 11.604 -13.539 5.399 1.00 69.94 85 LYS A O 1
ATOM 704 N N . GLY A 1 86 ? 11.500 -12.035 7.033 1.00 70.31 86 GLY A N 1
ATOM 705 C CA . GLY A 1 86 ? 12.330 -11.000 6.393 1.00 70.31 86 GLY A CA 1
ATOM 706 C C . GLY A 1 86 ? 11.712 -10.235 5.211 1.00 70.31 86 GLY A C 1
ATOM 707 O O . GLY A 1 86 ? 11.956 -9.036 5.085 1.00 70.31 86 GLY A O 1
ATOM 708 N N . LYS A 1 87 ? 10.859 -10.857 4.382 1.00 84.69 87 LYS A N 1
ATOM 709 C CA . LYS A 1 87 ? 10.251 -10.183 3.209 1.00 84.69 87 LYS A CA 1
ATOM 710 C C . LYS A 1 87 ? 9.403 -8.962 3.582 1.00 84.69 87 LYS A C 1
ATOM 712 O O . LYS A 1 87 ? 9.447 -7.954 2.883 1.00 84.69 87 LYS A O 1
ATOM 717 N N . VAL A 1 88 ? 8.668 -9.029 4.694 1.00 90.81 88 VAL A N 1
ATOM 718 C CA . VAL A 1 88 ? 7.853 -7.903 5.191 1.00 90.81 88 VAL A CA 1
ATOM 719 C C . VAL A 1 88 ? 8.739 -6.726 5.591 1.00 90.81 88 VAL A C 1
ATOM 721 O O . VAL A 1 88 ? 8.464 -5.589 5.233 1.00 90.81 88 VAL A O 1
ATOM 724 N N . GLN A 1 89 ? 9.860 -6.998 6.257 1.00 91.19 89 GLN A N 1
ATOM 725 C CA . GLN A 1 89 ? 10.798 -5.966 6.703 1.00 91.19 89 GLN A CA 1
ATOM 726 C C . GLN A 1 89 ? 11.423 -5.211 5.520 1.00 91.19 89 GLN A C 1
ATOM 728 O O . GLN A 1 89 ? 11.559 -3.992 5.572 1.00 91.19 89 GLN A O 1
ATOM 733 N N . GLN A 1 90 ? 11.762 -5.922 4.438 1.00 91.44 90 GLN A N 1
ATOM 734 C CA . GLN A 1 90 ? 12.270 -5.314 3.203 1.00 91.44 90 GLN A CA 1
ATOM 735 C C . GLN A 1 90 ? 11.200 -4.460 2.510 1.00 91.44 90 GLN A C 1
ATOM 737 O O . GLN A 1 90 ? 11.473 -3.326 2.127 1.00 91.44 90 GLN A O 1
ATOM 742 N N . LYS A 1 91 ? 9.966 -4.967 2.402 1.00 92.88 91 LYS A N 1
ATOM 743 C CA . LYS A 1 91 ? 8.838 -4.227 1.819 1.00 92.88 91 LYS A CA 1
ATOM 744 C C . LYS A 1 91 ? 8.531 -2.940 2.594 1.00 92.88 91 LYS A C 1
ATOM 746 O O . LYS A 1 91 ? 8.469 -1.867 1.998 1.00 92.88 91 LYS A O 1
ATOM 751 N N . LEU A 1 92 ? 8.453 -3.021 3.924 1.00 92.94 92 LEU A N 1
ATOM 752 C CA . LEU A 1 92 ? 8.257 -1.863 4.805 1.00 92.94 92 LEU A CA 1
ATOM 753 C C . LEU A 1 92 ? 9.408 -0.848 4.730 1.00 92.94 92 LEU A C 1
ATOM 755 O O . LEU A 1 92 ? 9.179 0.341 4.919 1.00 92.94 92 LEU A O 1
ATOM 759 N N . MET A 1 93 ? 10.633 -1.284 4.425 1.00 91.94 93 MET A N 1
ATOM 760 C CA . MET A 1 93 ? 11.767 -0.377 4.223 1.00 91.94 93 MET A CA 1
ATOM 761 C C . MET A 1 93 ? 11.634 0.455 2.940 1.00 91.94 93 MET A C 1
ATOM 763 O O . MET A 1 93 ? 12.062 1.607 2.921 1.00 91.94 93 MET A O 1
ATOM 767 N N . VAL A 1 94 ? 11.058 -0.116 1.878 1.00 91.38 94 VAL A N 1
ATOM 768 C CA . VAL A 1 94 ? 10.959 0.529 0.558 1.00 91.38 94 VAL A CA 1
ATOM 769 C C . VAL A 1 94 ? 9.692 1.381 0.422 1.00 91.38 94 VAL A C 1
ATOM 771 O O . VAL A 1 94 ? 9.723 2.406 -0.254 1.00 91.38 94 VAL A O 1
ATOM 774 N N . LEU A 1 95 ? 8.590 1.023 1.091 1.00 92.50 95 LEU A N 1
ATOM 775 C CA . LEU A 1 95 ? 7.320 1.762 1.007 1.00 92.50 95 LEU A CA 1
ATOM 776 C C . LEU A 1 95 ? 7.426 3.281 1.263 1.00 92.50 95 LEU A C 1
ATOM 778 O O . LEU A 1 95 ? 6.828 4.036 0.495 1.00 92.50 95 LEU A O 1
ATOM 782 N N . PRO A 1 96 ? 8.207 3.777 2.244 1.00 91.88 96 PRO A N 1
ATOM 783 C CA . PRO A 1 96 ? 8.384 5.217 2.450 1.00 91.88 96 PRO A CA 1
ATOM 784 C C . PRO A 1 96 ? 8.964 5.967 1.241 1.00 91.88 96 PRO A C 1
ATOM 786 O O . PRO A 1 96 ? 8.779 7.176 1.114 1.00 91.88 96 PRO A O 1
ATOM 789 N N . TYR A 1 97 ? 9.651 5.278 0.325 1.00 89.81 97 TYR A N 1
ATOM 790 C CA . TYR A 1 97 ? 10.200 5.899 -0.880 1.00 89.81 97 TYR A CA 1
ATOM 791 C C . TYR A 1 97 ? 9.135 6.210 -1.940 1.00 89.81 97 TYR A C 1
ATOM 793 O O . TYR A 1 97 ? 9.409 7.019 -2.825 1.00 89.81 97 TYR A O 1
ATOM 801 N N . LEU A 1 98 ? 7.904 5.691 -1.812 1.00 85.38 98 LEU A N 1
ATOM 802 C CA . LEU A 1 98 ? 6.760 6.146 -2.618 1.00 85.38 98 LEU A CA 1
ATOM 803 C C . LEU A 1 98 ? 6.532 7.663 -2.474 1.00 85.38 98 LEU A C 1
ATOM 805 O O . LEU A 1 98 ? 6.124 8.342 -3.419 1.00 85.38 98 LEU A O 1
ATOM 809 N N . ALA A 1 99 ? 6.865 8.224 -1.307 1.00 67.94 99 ALA A N 1
ATOM 810 C CA . ALA A 1 99 ? 6.800 9.659 -1.068 1.00 67.94 99 ALA A CA 1
ATOM 811 C C . ALA A 1 99 ? 7.922 10.441 -1.777 1.00 67.94 99 ALA A C 1
ATOM 813 O O . 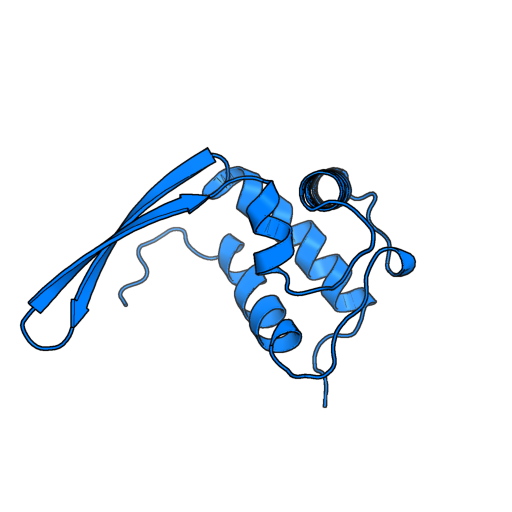ALA A 1 99 ? 7.694 11.568 -2.211 1.00 67.94 99 ALA A O 1
ATOM 814 N N . LYS A 1 100 ? 9.122 9.857 -1.918 1.00 59.94 100 LYS A N 1
ATOM 815 C CA . LYS A 1 100 ? 10.367 10.600 -2.191 1.00 59.94 100 LYS A CA 1
ATOM 816 C C . LYS A 1 100 ? 10.693 10.897 -3.658 1.00 59.94 100 LYS A C 1
ATOM 818 O O . LYS A 1 100 ? 11.604 11.680 -3.895 1.00 59.94 100 LYS A O 1
ATOM 823 N N . ASN A 1 101 ? 9.966 10.365 -4.638 1.00 50.94 101 ASN A N 1
ATOM 824 C CA . ASN A 1 101 ? 10.341 10.557 -6.044 1.00 50.94 101 ASN A CA 1
ATOM 825 C C . ASN A 1 101 ? 9.485 11.624 -6.747 1.00 50.94 101 ASN A C 1
ATOM 827 O O . ASN A 1 101 ? 8.475 11.317 -7.374 1.00 50.94 101 ASN A O 1
ATOM 831 N N . GLN A 1 102 ? 9.938 12.880 -6.670 1.00 46.59 102 GLN A N 1
ATOM 832 C CA . GLN A 1 102 ? 9.714 13.909 -7.693 1.00 46.59 102 GLN A CA 1
ATOM 833 C C . GLN A 1 102 ? 11.073 14.282 -8.301 1.00 46.59 102 GLN A C 1
ATOM 835 O O . GLN A 1 102 ? 11.707 15.249 -7.897 1.00 46.59 102 GLN A O 1
ATOM 840 N N . SER A 1 103 ? 11.566 13.429 -9.195 1.00 39.66 103 SER A N 1
ATOM 841 C CA . SER A 1 103 ? 12.544 13.665 -10.276 1.00 39.66 103 SER A CA 1
ATOM 842 C C . SER A 1 103 ? 13.231 12.331 -10.570 1.00 39.66 103 SER A C 1
ATOM 844 O O . SER A 1 103 ? 13.531 11.570 -9.656 1.00 39.66 103 SER A O 1
ATOM 846 N N . GLY A 1 104 ? 13.359 11.992 -11.853 1.00 46.75 104 GLY A N 1
ATOM 847 C CA . GLY A 1 104 ? 13.635 10.639 -12.339 1.00 46.75 104 GLY A CA 1
ATOM 848 C C . GLY A 1 104 ? 14.699 9.869 -11.553 1.00 46.75 104 GLY A C 1
ATOM 849 O O . GLY A 1 104 ? 15.866 10.255 -11.516 1.00 46.75 104 GLY A O 1
ATOM 850 N N . ALA A 1 105 ? 14.297 8.730 -10.990 1.00 37.69 105 ALA A N 1
ATOM 851 C CA . ALA A 1 105 ? 15.239 7.711 -10.568 1.00 37.69 105 ALA A CA 1
ATOM 852 C C . ALA A 1 105 ? 15.915 7.157 -11.829 1.00 37.69 105 ALA A C 1
ATOM 854 O O . ALA A 1 105 ? 15.316 6.401 -12.592 1.00 37.69 105 ALA A O 1
ATOM 855 N N . ARG A 1 106 ? 17.156 7.589 -12.065 1.00 34.69 106 ARG A N 1
ATOM 856 C CA . ARG A 1 106 ? 18.099 6.865 -12.916 1.00 34.69 106 ARG A CA 1
ATOM 857 C C . ARG A 1 106 ? 18.412 5.552 -12.198 1.00 34.69 106 ARG A C 1
ATOM 859 O O . ARG A 1 106 ? 19.133 5.562 -11.203 1.00 34.69 106 ARG A O 1
ATOM 866 N N . ILE A 1 107 ? 17.776 4.480 -12.656 1.00 39.53 107 ILE A N 1
ATOM 867 C CA . ILE A 1 107 ? 18.239 3.101 -12.464 1.00 39.53 107 ILE A CA 1
ATOM 868 C C . ILE A 1 107 ? 19.386 2.818 -13.426 1.00 39.53 107 ILE A C 1
ATOM 870 O O . ILE A 1 107 ? 19.328 3.333 -14.567 1.00 39.53 107 ILE A O 1
#

Organism: NCBI:txid166486

pLDDT: mean 89.47, std 14.92, range [34.69, 98.62]

Sequence (107 aa):
MAKYDKKAALKIMIEAVKQYEEKLNDKQFLIIYREGKDIKTVNVGFRDMNFLHMTGVKTRLSAQQFYVACLESKLSEYDFEIDNKGKVQQKLMVLPYLAKNQSGARI